Protein AF-A0A1G3U9M3-F1 (afdb_monomer_lite)

Foldseek 3Di:
DDDPPPPPPPPPPPPPPQDALVVVCVVLVHFLQPAALVVLVVQLVDLVSCVVSVNNPHDPSNSVNVNVVSNCRYNPHPDDRD

Radius of gyration: 19.64 Å; chains: 1; bounding box: 26×66×40 Å

pLDDT: mean 84.65, std 17.04, range [42.75, 97.5]

Secondary structure (DSSP, 8-state):
-----------------PPPHHHHHHHTT--GGGS-HHHHHHHHHSHHHHHHTT-TT--HHHHHHHHHHHHHTSTT-SS---

Sequence (82 aa):
MKHSIVTLSLLLATSLLAESGDSIAKRLSIKAGDKLAKQWEKTLADDEKRKAIGAGSLSAADLDGLKKYLMTHAADSDAPLF

Structure (mmCIF, N/CA/C/O backbone):
data_AF-A0A1G3U9M3-F1
#
_entry.id   AF-A0A1G3U9M3-F1
#
loop_
_atom_site.group_PDB
_atom_site.id
_atom_site.type_symbol
_atom_site.label_atom_id
_atom_site.label_alt_id
_atom_site.label_comp_id
_atom_site.label_asym_id
_atom_site.label_entity_id
_atom_site.label_seq_id
_atom_site.pdbx_PDB_ins_code
_atom_site.Cartn_x
_atom_site.Cartn_y
_atom_site.Cartn_z
_atom_site.occupancy
_atom_site.B_iso_or_equiv
_atom_site.auth_seq_id
_atom_site.auth_comp_id
_atom_site.auth_asym_id
_atom_site.auth_atom_id
_atom_site.pdbx_PDB_model_num
ATOM 1 N N . MET A 1 1 ? -6.848 59.550 25.435 1.00 42.75 1 MET A N 1
ATOM 2 C CA . MET A 1 1 ? -7.883 58.802 24.691 1.00 42.75 1 MET A CA 1
ATOM 3 C C . MET A 1 1 ? -7.197 57.757 23.826 1.00 42.75 1 MET A C 1
ATOM 5 O O . MET A 1 1 ? -6.302 58.117 23.081 1.00 42.75 1 MET A O 1
ATOM 9 N N . LYS A 1 2 ? -7.645 56.504 23.979 1.00 47.03 2 LYS A N 1
ATOM 10 C CA . LYS A 1 2 ? -7.529 55.345 23.076 1.00 47.03 2 LYS A CA 1
ATOM 11 C C . LYS A 1 2 ? -6.127 54.904 22.622 1.00 47.03 2 LYS A C 1
ATOM 13 O O . LYS A 1 2 ? -5.594 55.355 21.618 1.00 47.03 2 LYS A O 1
ATOM 18 N N . HIS A 1 3 ? -5.605 53.911 23.344 1.00 48.28 3 HIS A N 1
ATOM 19 C CA . HIS A 1 3 ? -4.602 52.977 22.844 1.00 48.28 3 HIS A CA 1
ATOM 20 C C . HIS A 1 3 ? -5.191 52.190 21.666 1.00 48.28 3 HIS A C 1
ATOM 22 O O . HIS A 1 3 ? -6.153 51.441 21.837 1.00 48.28 3 HIS A O 1
ATOM 28 N N . SER A 1 4 ? -4.633 52.376 20.472 1.00 53.75 4 SER A N 1
ATOM 29 C CA . SER A 1 4 ? -4.947 51.555 19.303 1.00 53.75 4 SER A CA 1
ATOM 30 C C . SER A 1 4 ? -4.180 50.242 19.410 1.00 53.75 4 SER A C 1
ATOM 32 O O . SER A 1 4 ? -3.030 50.143 18.991 1.00 53.75 4 SER A O 1
ATOM 34 N N . ILE A 1 5 ? -4.810 49.241 20.021 1.00 57.47 5 ILE A N 1
ATOM 35 C CA . ILE A 1 5 ? -4.333 47.859 19.987 1.00 57.47 5 ILE A CA 1
ATOM 36 C C . ILE A 1 5 ? -4.640 47.336 18.582 1.00 57.47 5 ILE A C 1
ATOM 38 O O . ILE A 1 5 ? -5.779 47.000 18.265 1.00 57.47 5 ILE A O 1
ATOM 42 N N . VAL A 1 6 ? -3.630 47.334 17.714 1.00 57.03 6 VAL A N 1
ATOM 43 C CA . VAL A 1 6 ? -3.686 46.630 16.431 1.00 57.03 6 VAL A CA 1
ATOM 44 C C . VAL A 1 6 ? -3.443 45.155 16.733 1.00 57.03 6 VAL A C 1
ATOM 46 O O . VAL A 1 6 ? -2.307 44.723 16.915 1.00 57.03 6 VAL A O 1
ATOM 49 N N . THR A 1 7 ? -4.519 44.383 16.849 1.00 58.72 7 THR A N 1
ATOM 50 C CA . THR A 1 7 ? -4.449 42.930 17.016 1.00 58.72 7 THR A CA 1
ATOM 51 C C . THR A 1 7 ? -4.098 42.308 15.666 1.00 58.72 7 THR A C 1
ATOM 53 O O . THR A 1 7 ? -4.961 42.100 14.816 1.00 58.72 7 THR A O 1
ATOM 56 N N . LEU A 1 8 ? -2.810 42.054 15.436 1.00 53.56 8 LEU A N 1
ATOM 57 C CA . LEU A 1 8 ? -2.331 41.312 14.274 1.00 53.56 8 LEU A CA 1
ATOM 58 C C . LEU A 1 8 ? -2.606 39.818 14.505 1.00 53.56 8 LEU A C 1
ATOM 60 O O . LEU A 1 8 ? -1.826 39.121 15.151 1.00 53.56 8 LEU A O 1
ATOM 64 N N . SER A 1 9 ? -3.748 39.327 14.024 1.00 59.94 9 SER A N 1
ATOM 65 C CA . SER A 1 9 ? -4.076 37.899 14.036 1.00 59.94 9 SER A CA 1
ATOM 66 C C . SER A 1 9 ? -3.200 37.161 13.021 1.00 59.94 9 SER A C 1
ATOM 68 O O . SER A 1 9 ? -3.509 37.101 11.833 1.00 59.94 9 SER A O 1
ATOM 70 N N . LEU A 1 10 ? -2.083 36.611 13.497 1.00 54.16 10 LEU A N 1
ATOM 71 C CA . LEU A 1 10 ? -1.218 35.714 12.739 1.00 54.16 10 LEU A CA 1
ATOM 72 C C . LEU A 1 10 ? -1.950 34.375 12.540 1.00 54.16 10 LEU A C 1
ATOM 74 O O . LEU A 1 10 ? -1.962 33.523 13.427 1.00 54.16 10 LEU A O 1
ATOM 78 N N . LEU A 1 11 ? -2.592 34.198 11.383 1.00 60.09 11 LEU A N 1
ATOM 79 C CA . LEU A 1 11 ? -3.076 32.895 10.922 1.00 60.09 11 LEU A CA 1
ATOM 80 C C . LEU A 1 11 ? -1.856 32.037 10.580 1.00 60.09 11 LEU A C 1
ATOM 82 O O . LEU A 1 11 ? -1.346 32.060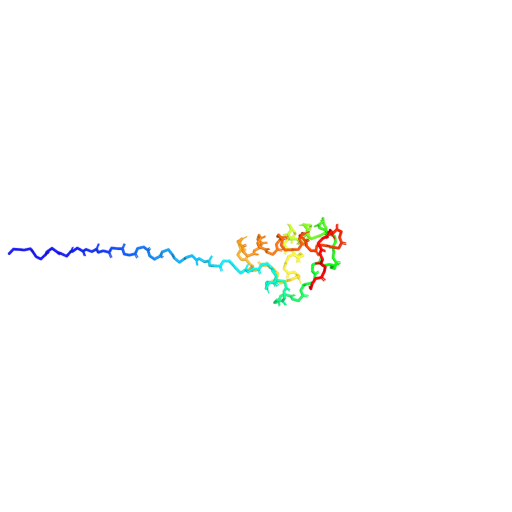 9.461 1.00 60.09 11 LEU A O 1
ATOM 86 N N . LEU A 1 12 ? -1.360 31.308 11.578 1.00 56.25 12 LEU A N 1
ATOM 87 C CA . LEU A 1 12 ? -0.351 30.278 11.391 1.00 56.25 12 LEU A CA 1
ATOM 88 C C . LEU A 1 12 ? -1.023 29.118 10.643 1.00 56.25 12 LEU A C 1
ATOM 90 O O . LEU A 1 12 ? -1.612 28.225 11.247 1.00 56.25 12 LEU A O 1
ATOM 94 N N . ALA A 1 13 ? -0.993 29.165 9.311 1.00 59.19 13 ALA A N 1
ATOM 95 C CA . ALA A 1 13 ? -1.296 28.008 8.489 1.00 59.19 13 ALA A CA 1
ATOM 96 C C . ALA A 1 13 ? -0.200 26.976 8.767 1.00 59.19 13 ALA A C 1
ATOM 98 O O . ALA A 1 13 ? 0.872 27.011 8.167 1.00 59.19 13 ALA A O 1
ATOM 99 N N . THR A 1 14 ? -0.425 26.090 9.737 1.00 54.78 14 THR A N 1
ATOM 100 C CA . THR A 1 14 ? 0.393 24.892 9.879 1.00 54.78 14 THR A CA 1
ATOM 101 C C . THR A 1 14 ? 0.122 24.054 8.646 1.00 54.78 14 THR A C 1
ATOM 103 O O . THR A 1 14 ? -0.857 23.311 8.594 1.00 54.78 14 THR A O 1
ATOM 106 N N . SER A 1 15 ? 0.958 24.226 7.626 1.00 52.59 15 SER A N 1
ATOM 107 C CA . SER A 1 15 ? 1.116 23.263 6.551 1.00 52.59 15 SER A CA 1
ATOM 108 C C . SER A 1 15 ? 1.423 21.933 7.227 1.00 52.59 15 SER A C 1
ATOM 110 O O . SER A 1 15 ? 2.555 21.704 7.650 1.00 52.59 15 SER A O 1
ATOM 112 N N . LEU A 1 16 ? 0.403 21.095 7.425 1.00 57.00 16 LEU A N 1
ATOM 113 C CA . LEU A 1 16 ? 0.605 19.699 7.769 1.00 57.00 16 LEU A CA 1
ATOM 114 C C . LEU A 1 16 ? 1.404 19.121 6.604 1.00 57.00 16 LEU A C 1
ATOM 116 O O . LEU A 1 16 ? 0.858 18.869 5.531 1.00 57.00 16 LEU A O 1
ATOM 120 N N . LEU A 1 17 ? 2.720 19.036 6.781 1.00 65.62 17 LEU A N 1
ATOM 121 C CA . LEU A 1 17 ? 3.607 18.389 5.834 1.00 65.62 17 LEU A CA 1
ATOM 122 C C . LEU A 1 17 ? 3.200 16.919 5.834 1.00 65.62 17 LEU A C 1
ATOM 124 O O . LEU A 1 17 ? 3.505 16.198 6.781 1.00 65.62 17 LEU A O 1
ATOM 128 N N . ALA A 1 18 ? 2.442 16.519 4.812 1.00 71.69 18 ALA A N 1
ATOM 129 C CA . ALA A 1 18 ? 2.131 15.121 4.578 1.00 71.69 18 ALA A CA 1
ATOM 130 C C . ALA A 1 18 ? 3.449 14.358 4.465 1.00 71.69 18 ALA A C 1
ATOM 132 O O . ALA A 1 18 ? 4.387 14.805 3.792 1.00 71.69 18 ALA A O 1
ATOM 133 N N . GLU A 1 19 ? 3.532 13.231 5.152 1.00 83.81 19 GLU A N 1
ATOM 134 C CA . GLU A 1 19 ? 4.723 12.409 5.089 1.00 83.81 19 GLU A CA 1
ATOM 135 C C . GLU A 1 19 ? 4.849 11.794 3.686 1.00 83.81 19 GLU A C 1
ATOM 137 O O . GLU A 1 19 ? 3.851 11.490 3.026 1.00 83.81 19 GLU A O 1
ATOM 142 N N . SER A 1 20 ? 6.075 11.613 3.185 1.00 90.44 20 SER A N 1
ATOM 143 C CA . SER A 1 20 ? 6.254 10.989 1.874 1.00 90.44 20 SER A CA 1
ATOM 144 C C . SER A 1 20 ? 5.781 9.531 1.889 1.00 90.44 20 SER A C 1
ATOM 146 O O . SER A 1 20 ? 6.006 8.799 2.853 1.00 90.44 20 SER A O 1
ATOM 148 N N . GLY A 1 21 ? 5.167 9.082 0.789 1.00 92.62 21 GLY A N 1
ATOM 149 C CA . GLY A 1 21 ? 4.657 7.712 0.670 1.00 92.62 21 GLY A CA 1
ATOM 150 C C . GLY A 1 21 ? 5.717 6.628 0.893 1.00 92.62 21 GLY A C 1
ATOM 151 O O . GLY A 1 21 ? 5.410 5.602 1.493 1.00 92.62 21 GLY A O 1
ATOM 152 N N . ASP A 1 22 ? 6.967 6.886 0.492 1.00 94.62 22 ASP A N 1
ATOM 153 C CA . ASP A 1 22 ? 8.122 6.014 0.757 1.00 94.62 22 ASP A CA 1
ATOM 154 C C . ASP A 1 22 ? 8.401 5.862 2.260 1.00 94.62 22 ASP A C 1
ATOM 156 O O . ASP A 1 22 ? 8.571 4.750 2.759 1.00 94.62 22 ASP A O 1
ATOM 160 N N . SER A 1 23 ? 8.395 6.973 3.003 1.00 94.88 23 SER A N 1
ATOM 161 C CA . SER A 1 23 ? 8.648 6.959 4.450 1.00 94.88 23 SER A CA 1
ATOM 162 C C . SER A 1 23 ? 7.535 6.224 5.195 1.00 94.88 23 SER A C 1
ATOM 164 O O . SER A 1 23 ? 7.808 5.409 6.081 1.00 94.88 23 SER A O 1
ATOM 166 N N . ILE A 1 24 ? 6.285 6.423 4.764 1.00 96.12 24 ILE A N 1
ATOM 167 C CA . ILE A 1 24 ? 5.129 5.701 5.296 1.00 96.12 24 ILE A CA 1
ATOM 168 C C . ILE A 1 24 ? 5.265 4.201 5.010 1.00 96.12 24 ILE A C 1
ATOM 170 O O . ILE A 1 24 ? 5.110 3.394 5.925 1.00 96.12 24 ILE A O 1
ATOM 174 N N . ALA A 1 25 ? 5.592 3.808 3.774 1.00 95.44 25 ALA A N 1
ATOM 175 C CA . ALA A 1 25 ? 5.774 2.404 3.408 1.00 95.44 25 ALA A CA 1
ATOM 176 C C . ALA A 1 25 ? 6.889 1.743 4.235 1.00 95.44 25 ALA A C 1
ATOM 178 O O . ALA A 1 25 ? 6.683 0.659 4.782 1.00 95.44 25 ALA A O 1
ATOM 179 N N . LYS A 1 26 ? 8.022 2.432 4.426 1.00 94.94 26 LYS A N 1
ATOM 180 C CA . LYS A 1 26 ? 9.127 1.977 5.284 1.00 94.94 26 LYS A CA 1
ATOM 181 C C . LYS A 1 26 ? 8.704 1.815 6.741 1.00 94.94 26 LYS A C 1
ATOM 183 O O . LYS A 1 26 ? 8.967 0.766 7.324 1.00 94.94 26 LYS A O 1
ATOM 188 N N . ARG A 1 27 ? 8.003 2.797 7.326 1.00 95.69 27 ARG A N 1
ATOM 189 C CA . ARG A 1 27 ? 7.480 2.692 8.703 1.00 95.69 27 ARG A CA 1
ATOM 190 C C . ARG A 1 27 ? 6.546 1.494 8.856 1.00 95.69 27 ARG A C 1
ATOM 192 O O . ARG A 1 27 ? 6.622 0.785 9.854 1.00 95.69 27 ARG A O 1
ATOM 199 N N . LEU A 1 28 ? 5.668 1.281 7.880 1.00 95.44 28 LEU A N 1
ATOM 200 C CA . LEU A 1 28 ? 4.702 0.183 7.887 1.00 95.44 28 LEU A CA 1
ATOM 201 C C . LEU A 1 28 ? 5.313 -1.161 7.456 1.00 95.44 28 LEU A C 1
ATOM 203 O O . LEU A 1 28 ? 4.608 -2.165 7.442 1.00 95.44 28 LEU A O 1
ATOM 207 N N . SER A 1 29 ? 6.611 -1.202 7.128 1.00 95.81 29 SER A N 1
ATOM 208 C CA . SER A 1 29 ? 7.303 -2.390 6.606 1.00 95.81 29 SER A CA 1
ATOM 209 C C . SER A 1 29 ? 6.628 -2.990 5.364 1.00 95.81 29 SER A C 1
ATOM 211 O O . SER A 1 29 ? 6.609 -4.204 5.172 1.00 95.81 29 SER A O 1
ATOM 213 N N . ILE A 1 30 ? 6.073 -2.127 4.512 1.00 95.00 30 ILE A N 1
ATOM 214 C CA . ILE A 1 30 ? 5.434 -2.483 3.247 1.00 95.00 30 ILE A CA 1
ATOM 215 C C . ILE A 1 30 ? 6.448 -2.318 2.117 1.00 95.00 30 ILE A C 1
ATOM 217 O O . ILE A 1 30 ? 7.061 -1.259 1.984 1.00 95.00 30 ILE A O 1
ATOM 221 N N . LYS A 1 31 ? 6.566 -3.320 1.242 1.00 94.50 31 LYS A N 1
ATOM 222 C CA . LYS A 1 31 ? 7.305 -3.182 -0.017 1.00 94.50 31 LYS A CA 1
ATOM 223 C C . LYS A 1 31 ? 6.321 -2.993 -1.161 1.00 94.50 31 LYS A C 1
ATOM 225 O O . LYS A 1 31 ? 5.453 -3.834 -1.381 1.00 94.50 31 LYS A O 1
ATOM 230 N N . ALA A 1 32 ? 6.465 -1.907 -1.914 1.00 93.88 32 ALA A N 1
ATOM 231 C CA . ALA A 1 32 ? 5.574 -1.612 -3.036 1.00 93.88 32 ALA A CA 1
ATOM 232 C C . ALA A 1 32 ? 5.569 -2.738 -4.093 1.00 93.88 32 ALA A C 1
ATOM 234 O O . ALA A 1 32 ? 4.506 -3.112 -4.584 1.00 93.88 32 ALA A O 1
ATOM 235 N N . GLY A 1 33 ? 6.723 -3.369 -4.330 1.00 94.12 33 GLY A N 1
ATOM 236 C CA . GLY A 1 33 ? 6.873 -4.495 -5.256 1.00 94.12 33 GLY A CA 1
ATOM 237 C C . GLY A 1 33 ? 6.253 -5.827 -4.805 1.00 94.12 33 GLY A C 1
ATOM 238 O O . GLY A 1 33 ? 6.307 -6.790 -5.560 1.00 94.12 33 GLY A O 1
ATOM 239 N N . ASP A 1 34 ? 5.648 -5.921 -3.613 1.00 94.19 34 ASP A N 1
ATOM 240 C CA . ASP A 1 34 ? 5.013 -7.171 -3.150 1.00 94.19 34 ASP A CA 1
ATOM 241 C C . ASP A 1 34 ? 3.678 -7.462 -3.856 1.00 94.19 34 ASP A C 1
ATOM 243 O O . ASP A 1 34 ? 3.153 -8.578 -3.781 1.00 94.19 34 ASP A O 1
ATOM 247 N N . LYS A 1 35 ? 3.069 -6.448 -4.484 1.00 95.19 35 LYS A N 1
ATOM 248 C CA . LYS A 1 35 ? 1.757 -6.557 -5.130 1.00 95.19 35 LYS A CA 1
ATOM 249 C C . LYS A 1 35 ? 1.695 -5.728 -6.408 1.00 95.19 35 LYS A C 1
ATOM 251 O O . LYS A 1 35 ? 2.402 -4.737 -6.565 1.00 95.19 35 LYS A O 1
ATOM 256 N N . LEU A 1 36 ? 0.778 -6.115 -7.289 1.00 95.88 36 LEU A N 1
ATOM 257 C CA . LEU A 1 36 ? 0.397 -5.333 -8.467 1.00 95.88 36 LEU A CA 1
ATOM 258 C C . LEU A 1 36 ? -0.351 -4.061 -8.050 1.00 95.88 36 LEU A C 1
ATOM 260 O O . LEU A 1 36 ? -1.053 -4.062 -7.030 1.00 95.88 36 LEU A O 1
ATOM 264 N N . ALA A 1 37 ? -0.318 -3.012 -8.871 1.00 95.69 37 ALA A N 1
ATOM 265 C CA . ALA A 1 37 ? -0.975 -1.739 -8.564 1.00 95.69 37 ALA A CA 1
ATOM 266 C C . ALA A 1 37 ? -2.469 -1.929 -8.236 1.00 95.69 37 ALA A C 1
ATOM 268 O O . ALA A 1 37 ? -2.969 -1.448 -7.217 1.00 95.69 37 ALA A O 1
ATOM 269 N N . LYS A 1 38 ? -3.175 -2.753 -9.021 1.00 95.50 38 LYS A N 1
ATOM 270 C CA . LYS A 1 38 ? -4.597 -3.083 -8.800 1.00 95.50 38 LYS A CA 1
ATOM 271 C C . LYS A 1 38 ? -4.855 -3.833 -7.487 1.00 95.50 38 LYS A C 1
ATOM 273 O O . LYS A 1 38 ? -5.941 -3.748 -6.910 1.00 95.50 38 LYS A O 1
ATOM 278 N N . GLN A 1 39 ? -3.889 -4.616 -7.010 1.00 97.50 39 GLN A N 1
ATOM 279 C CA . GLN A 1 39 ? -3.987 -5.296 -5.717 1.00 97.50 39 GLN A CA 1
ATOM 280 C C . GLN A 1 39 ? -3.760 -4.312 -4.562 1.00 97.50 39 GLN A C 1
ATOM 282 O O . GLN A 1 39 ? -4.443 -4.420 -3.539 1.00 97.50 39 GLN A O 1
ATOM 287 N N . TRP A 1 40 ? -2.868 -3.331 -4.729 1.00 97.06 40 TRP A N 1
ATOM 288 C CA . TRP A 1 40 ? -2.715 -2.227 -3.780 1.00 97.06 40 TRP A CA 1
ATOM 289 C C . TRP A 1 40 ? -3.972 -1.372 -3.683 1.00 97.06 40 TRP A C 1
ATOM 291 O O . TRP A 1 40 ? -4.444 -1.131 -2.575 1.00 97.06 40 TRP A O 1
ATOM 301 N N . GLU A 1 41 ? -4.585 -1.008 -4.811 1.00 96.44 41 GLU A N 1
ATOM 302 C CA . GLU A 1 41 ? -5.861 -0.283 -4.816 1.00 96.44 41 GLU A CA 1
ATOM 303 C C . GLU A 1 41 ? -6.935 -1.012 -4.008 1.00 96.44 41 GLU A C 1
ATOM 305 O O . GLU A 1 41 ? -7.568 -0.415 -3.140 1.00 96.44 41 GLU A O 1
ATOM 310 N N . LYS A 1 42 ? -7.091 -2.324 -4.227 1.00 97.06 42 LYS A N 1
ATOM 311 C CA . LYS A 1 42 ? -8.025 -3.152 -3.451 1.00 97.06 42 LYS A CA 1
ATOM 312 C C . LYS A 1 42 ? -7.679 -3.205 -1.964 1.00 97.06 42 LYS A C 1
ATOM 314 O O . LYS A 1 42 ? -8.583 -3.260 -1.142 1.00 97.06 42 LYS A O 1
ATOM 319 N N . THR A 1 43 ? -6.392 -3.230 -1.621 1.00 97.38 43 THR A N 1
ATOM 320 C CA . THR A 1 43 ? -5.929 -3.266 -0.225 1.00 97.38 43 THR A CA 1
ATOM 321 C C . THR A 1 43 ? -6.238 -1.952 0.489 1.00 97.38 43 THR A C 1
ATOM 323 O O . THR A 1 43 ? -6.666 -1.976 1.635 1.00 97.38 43 THR A O 1
ATOM 326 N N . LEU A 1 44 ? -6.061 -0.812 -0.183 1.00 96.62 44 LEU A N 1
ATOM 327 C CA . LEU A 1 44 ? -6.300 0.512 0.399 1.00 96.62 44 LEU A CA 1
ATOM 328 C C . LEU A 1 44 ? -7.789 0.897 0.423 1.00 96.62 44 LEU A C 1
ATOM 330 O O . LEU A 1 44 ? -8.214 1.620 1.325 1.00 96.62 44 LEU A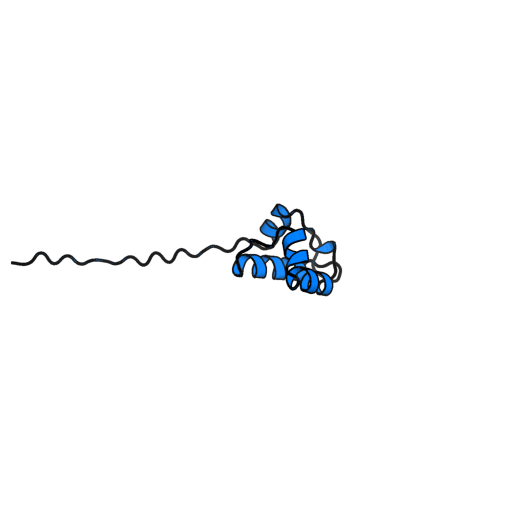 O 1
ATOM 334 N N . ALA A 1 45 ? -8.579 0.411 -0.538 1.00 95.75 45 ALA A N 1
ATOM 335 C CA . ALA A 1 45 ? -10.025 0.639 -0.606 1.00 95.75 45 ALA A CA 1
ATOM 336 C C . ALA A 1 45 ? -10.825 -0.176 0.426 1.00 95.75 45 ALA A C 1
ATOM 338 O O . ALA A 1 45 ? -11.964 0.166 0.728 1.00 95.75 45 ALA A O 1
ATOM 339 N N . ASP A 1 46 ? -10.243 -1.252 0.951 1.00 97.00 46 ASP A N 1
ATOM 340 C CA . ASP A 1 46 ? -10.856 -2.130 1.943 1.00 97.00 46 ASP A CA 1
ATOM 341 C C . ASP A 1 46 ? -10.356 -1.766 3.347 1.00 97.00 46 ASP A C 1
ATOM 343 O O . ASP A 1 46 ? -9.155 -1.780 3.616 1.00 97.00 46 ASP A O 1
ATOM 347 N N . ASP A 1 47 ? -11.276 -1.424 4.246 1.00 95.44 47 ASP A N 1
ATOM 348 C CA . ASP A 1 47 ? -10.953 -0.953 5.593 1.00 95.44 47 ASP A CA 1
ATOM 349 C C . ASP A 1 47 ? -10.217 -1.989 6.449 1.00 95.44 47 ASP A C 1
ATOM 351 O O . ASP A 1 47 ? -9.301 -1.630 7.193 1.00 95.44 47 ASP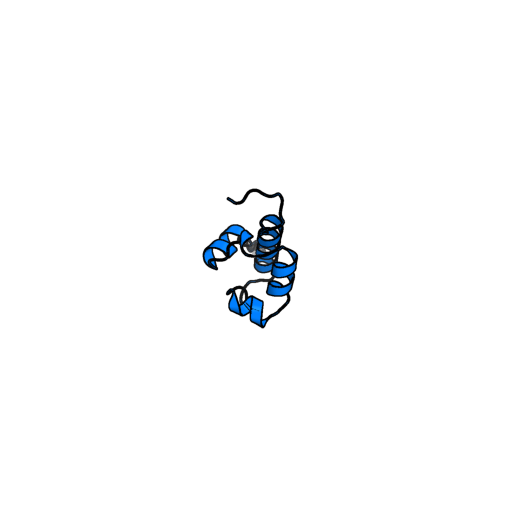 A O 1
ATOM 355 N N . GLU A 1 48 ? -10.590 -3.265 6.355 1.00 97.06 48 GLU A N 1
ATOM 356 C CA . GLU A 1 48 ? -9.946 -4.332 7.122 1.00 97.06 48 GLU A CA 1
ATOM 357 C C . GLU A 1 48 ? -8.536 -4.584 6.601 1.00 97.06 48 GLU A C 1
ATOM 359 O O . GLU A 1 48 ? -7.584 -4.643 7.380 1.00 97.06 48 GLU A O 1
ATOM 364 N N . LYS A 1 49 ? -8.373 -4.650 5.276 1.00 97.00 49 LYS A N 1
ATOM 365 C CA . LYS A 1 49 ? -7.058 -4.837 4.654 1.00 97.00 49 LYS A CA 1
ATOM 366 C C . LYS A 1 49 ? -6.140 -3.642 4.888 1.00 97.00 49 LYS A C 1
ATOM 368 O O . LYS A 1 49 ? -4.964 -3.834 5.192 1.00 97.00 49 LYS A O 1
ATOM 373 N N . ARG A 1 50 ? -6.668 -2.418 4.814 1.00 96.44 50 ARG A N 1
ATOM 374 C CA . ARG A 1 50 ? -5.919 -1.191 5.113 1.00 96.44 50 ARG A CA 1
ATOM 375 C C . ARG A 1 50 ? -5.450 -1.170 6.569 1.00 96.44 50 ARG A C 1
ATOM 377 O O . ARG A 1 50 ? -4.305 -0.809 6.835 1.00 96.44 50 ARG A O 1
ATOM 384 N N . LYS A 1 51 ? -6.291 -1.599 7.517 1.00 96.12 51 LYS A N 1
ATOM 385 C CA . LYS A 1 51 ? -5.900 -1.770 8.928 1.00 96.12 51 LYS A CA 1
ATOM 386 C C . LYS A 1 51 ? -4.860 -2.876 9.108 1.00 96.12 51 LYS A C 1
ATOM 388 O O . LYS A 1 51 ? -3.918 -2.677 9.868 1.00 96.12 51 LYS A O 1
ATOM 393 N N . ALA A 1 52 ? -4.987 -3.990 8.388 1.00 96.88 52 ALA A N 1
ATOM 394 C CA . ALA A 1 52 ? -4.059 -5.119 8.472 1.00 96.88 52 ALA A CA 1
ATOM 395 C C . ALA A 1 52 ? -2.622 -4.756 8.057 1.00 96.88 52 ALA A C 1
ATOM 397 O O . ALA A 1 52 ? -1.676 -5.313 8.602 1.00 96.88 52 ALA A O 1
ATOM 398 N N . ILE A 1 53 ? -2.452 -3.796 7.142 1.00 95.25 53 ILE A N 1
ATOM 399 C CA . ILE A 1 53 ? -1.134 -3.258 6.756 1.00 95.25 53 ILE A CA 1
ATOM 400 C C . ILE A 1 53 ? -0.695 -2.048 7.605 1.00 95.25 53 ILE A C 1
ATOM 402 O O . ILE A 1 53 ? 0.260 -1.364 7.258 1.00 95.25 53 ILE A O 1
ATOM 406 N N . GLY A 1 54 ? -1.416 -1.724 8.684 1.00 95.38 54 GLY A N 1
ATOM 407 C CA . GLY A 1 54 ? -1.097 -0.603 9.575 1.00 95.38 54 GLY A CA 1
ATOM 408 C C . GLY A 1 54 ? -1.457 0.790 9.039 1.00 95.38 54 GLY A C 1
ATOM 409 O O . GLY A 1 54 ? -1.176 1.786 9.699 1.00 95.38 54 GLY A O 1
ATOM 410 N N . ALA A 1 55 ? -2.130 0.889 7.889 1.00 95.44 55 ALA A N 1
ATOM 411 C CA . ALA A 1 55 ? -2.527 2.156 7.264 1.00 95.44 55 ALA A CA 1
ATOM 412 C C . ALA A 1 55 ? -3.905 2.679 7.735 1.00 95.44 55 ALA A C 1
ATOM 414 O O . ALA A 1 55 ? -4.420 3.663 7.206 1.00 95.44 55 ALA A O 1
ATOM 415 N N . GLY A 1 56 ? -4.536 2.019 8.712 1.00 93.88 56 GLY A N 1
ATOM 416 C CA . GLY A 1 56 ? -5.898 2.332 9.165 1.00 93.88 56 GLY A CA 1
ATOM 417 C C . GLY A 1 56 ? -6.062 3.677 9.885 1.00 93.88 56 GLY A C 1
ATOM 418 O O . GLY A 1 56 ? -7.179 4.184 9.940 1.00 93.88 56 GLY A O 1
ATOM 419 N N . SER A 1 57 ? -4.978 4.243 10.422 1.00 92.12 57 SER A N 1
ATOM 420 C CA . SER A 1 57 ? -4.956 5.518 11.157 1.00 92.12 57 SER A CA 1
ATOM 421 C C . SER A 1 57 ? -4.319 6.673 10.379 1.00 92.12 57 SER A C 1
ATOM 423 O O . SER A 1 57 ? -4.169 7.763 10.931 1.00 92.12 57 SER A O 1
ATOM 425 N N . LEU A 1 58 ? -3.921 6.451 9.121 1.00 93.75 58 LEU A N 1
ATOM 426 C CA . LEU A 1 58 ? -3.327 7.501 8.297 1.00 93.75 58 LEU A CA 1
ATOM 427 C C . LEU A 1 58 ? -4.342 8.609 8.016 1.00 93.75 58 LEU A C 1
ATOM 429 O O . LEU A 1 58 ? -5.528 8.350 7.796 1.00 93.75 58 LEU A O 1
ATOM 433 N N . SER A 1 59 ? -3.854 9.849 7.973 1.00 93.94 59 SER A N 1
ATOM 434 C CA . SER A 1 59 ? -4.642 10.959 7.451 1.00 93.94 59 SER A CA 1
ATOM 435 C C . SER A 1 59 ? -4.958 10.728 5.968 1.00 93.94 59 SER A C 1
ATOM 437 O O . SER A 1 59 ? -4.271 9.968 5.283 1.00 93.94 59 SER A O 1
ATOM 439 N N . ALA A 1 60 ? -5.974 11.409 5.433 1.00 92.00 60 ALA A N 1
ATOM 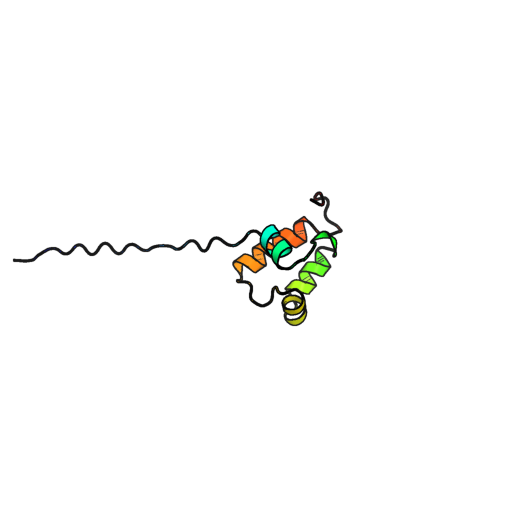440 C CA . ALA A 1 60 ? -6.293 11.307 4.008 1.00 92.00 60 ALA A CA 1
ATOM 441 C C . ALA A 1 60 ? -5.107 11.715 3.109 1.00 92.00 60 ALA A C 1
ATOM 443 O O . ALA A 1 60 ? -4.911 11.122 2.052 1.00 92.00 60 ALA A O 1
ATOM 444 N N . ALA A 1 61 ? -4.302 12.690 3.547 1.00 92.19 61 ALA A N 1
ATOM 445 C CA . ALA A 1 61 ? -3.127 13.153 2.814 1.00 92.19 61 ALA A CA 1
ATOM 446 C C . ALA A 1 61 ? -1.995 12.114 2.824 1.00 92.19 61 ALA A C 1
ATOM 448 O O . ALA A 1 61 ? -1.434 11.811 1.773 1.00 92.19 61 ALA A O 1
ATOM 449 N N . ASP A 1 62 ? -1.708 11.516 3.982 1.00 94.88 62 ASP A N 1
ATOM 450 C CA . ASP A 1 62 ? -0.694 10.460 4.099 1.00 94.88 62 ASP A CA 1
ATOM 451 C C . ASP A 1 62 ? -1.124 9.197 3.346 1.00 94.88 62 ASP A C 1
ATOM 453 O O . ASP A 1 62 ? -0.314 8.543 2.691 1.00 94.88 62 ASP A O 1
ATOM 457 N N . LEU A 1 63 ? -2.418 8.866 3.386 1.00 95.44 63 LEU A N 1
ATOM 458 C CA . LEU A 1 63 ? -2.972 7.743 2.639 1.00 95.44 63 LEU A CA 1
ATOM 459 C C . LEU A 1 63 ? -2.855 7.957 1.124 1.00 95.44 63 LEU A C 1
ATOM 461 O O . LEU A 1 63 ? -2.521 7.017 0.404 1.00 95.44 63 LEU A O 1
ATOM 465 N N . ASP A 1 64 ? -3.093 9.176 0.635 1.00 95.06 64 ASP A N 1
ATOM 466 C CA . ASP A 1 64 ? -2.889 9.530 -0.774 1.00 95.06 64 ASP A CA 1
ATOM 467 C C . ASP A 1 64 ? -1.403 9.473 -1.167 1.00 95.06 64 ASP A C 1
ATOM 469 O O . ASP A 1 64 ? -1.055 8.912 -2.210 1.00 95.06 64 ASP A O 1
ATOM 473 N N . GLY A 1 65 ? -0.511 9.968 -0.303 1.00 95.00 65 GLY A N 1
ATOM 474 C CA . GLY A 1 65 ? 0.938 9.864 -0.482 1.00 95.00 65 GLY A CA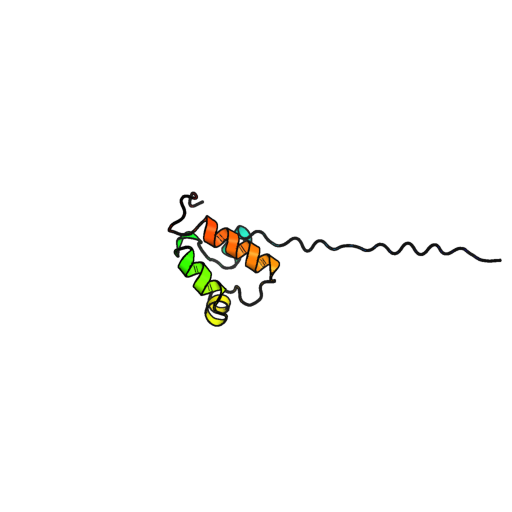 1
ATOM 475 C C . GLY A 1 65 ? 1.410 8.412 -0.572 1.00 95.00 65 GLY A C 1
ATOM 476 O O . GLY A 1 65 ? 2.116 8.042 -1.515 1.00 95.00 65 GLY A O 1
ATOM 477 N N . LEU A 1 66 ? 0.964 7.567 0.361 1.00 96.50 66 LEU A N 1
ATOM 478 C CA . LEU A 1 66 ? 1.233 6.131 0.360 1.00 96.50 66 LEU A CA 1
ATOM 479 C C . LEU A 1 66 ? 0.671 5.460 -0.899 1.00 96.50 66 LEU A C 1
ATOM 481 O O . LEU A 1 66 ? 1.381 4.694 -1.546 1.00 96.50 66 LEU A O 1
ATOM 485 N N . LYS A 1 67 ? -0.574 5.766 -1.287 1.00 96.12 67 LYS A N 1
ATOM 486 C CA . LYS A 1 67 ? -1.200 5.208 -2.494 1.00 96.12 67 LYS A CA 1
ATOM 487 C C . LYS A 1 67 ? -0.363 5.501 -3.736 1.00 96.12 67 LYS A C 1
ATOM 489 O O . LYS A 1 67 ? -0.065 4.578 -4.491 1.00 96.12 67 LYS A O 1
ATOM 494 N N . LYS A 1 68 ? 0.035 6.760 -3.936 1.00 95.00 68 LYS A N 1
ATOM 495 C CA . LYS A 1 68 ? 0.875 7.169 -5.072 1.00 95.00 68 LYS A CA 1
ATOM 496 C C . LYS A 1 68 ? 2.187 6.395 -5.100 1.00 95.00 68 LYS A C 1
ATOM 498 O O . LYS A 1 68 ? 2.551 5.872 -6.145 1.00 95.00 68 LYS A O 1
ATOM 503 N N . TYR A 1 69 ? 2.861 6.272 -3.959 1.00 95.12 69 TYR A N 1
ATOM 504 C CA . TYR A 1 69 ? 4.105 5.511 -3.867 1.00 95.12 69 TYR A CA 1
ATOM 505 C C . TYR A 1 69 ? 3.913 4.029 -4.226 1.00 95.12 69 TYR A C 1
ATOM 507 O O . TYR A 1 69 ? 4.633 3.504 -5.073 1.00 95.12 69 TYR A O 1
ATOM 515 N N . LEU A 1 70 ? 2.906 3.369 -3.646 1.00 95.69 70 LEU A N 1
ATOM 516 C CA . LEU A 1 70 ? 2.642 1.947 -3.887 1.00 95.69 70 LEU A CA 1
ATOM 517 C C . LEU A 1 70 ? 2.255 1.652 -5.339 1.00 95.69 70 LEU A C 1
ATOM 519 O O . LEU A 1 70 ? 2.636 0.611 -5.858 1.00 95.69 70 LEU A O 1
ATOM 523 N N . MET A 1 71 ? 1.517 2.550 -5.998 1.00 94.56 71 MET A N 1
ATOM 524 C CA . MET A 1 71 ? 1.167 2.396 -7.413 1.00 94.56 71 MET A CA 1
ATOM 525 C C . MET A 1 71 ? 2.371 2.640 -8.326 1.00 94.56 71 MET A C 1
ATOM 527 O O . MET A 1 71 ? 2.580 1.880 -9.265 1.00 94.56 71 MET A O 1
ATOM 531 N N . THR A 1 72 ? 3.181 3.661 -8.033 1.00 93.94 72 THR A N 1
ATOM 532 C CA . THR A 1 72 ? 4.383 3.977 -8.816 1.00 93.94 72 THR A CA 1
ATOM 533 C C . THR A 1 72 ? 5.435 2.883 -8.718 1.00 93.94 72 THR A C 1
ATOM 535 O O . THR A 1 72 ? 6.129 2.658 -9.694 1.00 93.94 72 THR A O 1
ATOM 538 N N . HIS A 1 73 ? 5.559 2.188 -7.588 1.00 94.62 73 HIS A N 1
ATOM 539 C CA . HIS A 1 73 ? 6.575 1.147 -7.379 1.00 94.62 73 HIS A CA 1
ATOM 540 C C . HIS A 1 73 ? 5.972 -0.262 -7.252 1.00 94.62 73 HIS A C 1
ATOM 542 O O . HIS A 1 73 ? 6.566 -1.144 -6.631 1.00 94.62 73 HIS A O 1
ATOM 548 N N . ALA A 1 74 ? 4.770 -0.464 -7.798 1.00 95.69 74 ALA A N 1
ATOM 549 C CA . ALA A 1 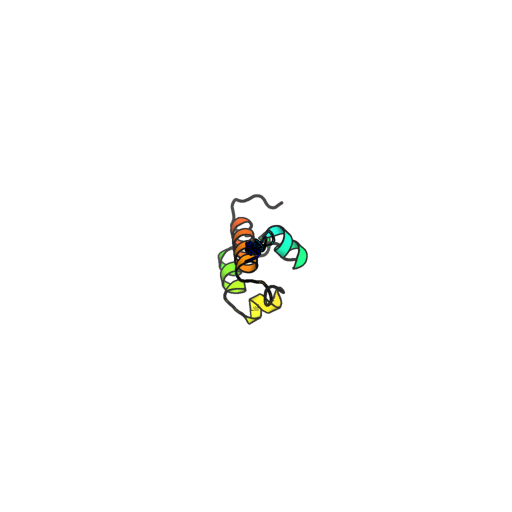74 ? 4.115 -1.766 -7.824 1.00 95.69 74 ALA A CA 1
ATOM 550 C C . ALA A 1 74 ? 4.924 -2.801 -8.623 1.00 95.69 74 ALA A C 1
ATOM 552 O O . ALA A 1 74 ? 5.768 -2.450 -9.443 1.00 95.69 74 ALA A O 1
ATOM 553 N N . ALA A 1 75 ? 4.626 -4.086 -8.428 1.00 93.31 75 ALA A N 1
ATOM 554 C CA . ALA A 1 75 ? 5.322 -5.184 -9.109 1.00 93.31 75 ALA A CA 1
ATOM 555 C C . ALA A 1 75 ? 5.205 -5.148 -10.648 1.00 93.31 75 ALA A C 1
ATOM 557 O O . ALA A 1 75 ? 6.061 -5.683 -11.344 1.00 93.31 75 ALA A O 1
ATOM 558 N N . ASP A 1 76 ? 4.129 -4.553 -11.165 1.00 94.25 76 ASP A N 1
ATOM 559 C CA . ASP A 1 76 ? 3.855 -4.332 -12.589 1.00 94.25 76 ASP A CA 1
ATOM 560 C C . ASP A 1 76 ? 4.212 -2.918 -13.064 1.00 94.25 76 ASP A C 1
ATOM 562 O O . ASP A 1 76 ? 3.808 -2.515 -14.153 1.00 94.25 76 ASP A O 1
ATOM 566 N N . SER A 1 77 ? 4.946 -2.156 -12.253 1.00 88.31 77 SER A N 1
ATOM 567 C CA . SER A 1 77 ? 5.462 -0.855 -12.652 1.00 88.31 77 SER A CA 1
ATOM 568 C C . SER A 1 77 ? 6.790 -0.984 -13.394 1.00 88.31 77 SER A C 1
ATOM 570 O O . SER A 1 77 ? 7.653 -1.775 -13.019 1.00 88.31 77 SER A O 1
ATOM 572 N N . ASP A 1 78 ? 6.987 -0.120 -14.389 1.00 82.44 78 ASP A N 1
ATOM 573 C CA . ASP A 1 78 ? 8.281 0.094 -15.046 1.00 82.44 78 ASP A CA 1
ATOM 574 C C . ASP A 1 78 ? 9.250 0.933 -14.184 1.00 82.44 78 ASP A C 1
ATOM 576 O O . ASP A 1 78 ? 10.387 1.198 -14.584 1.00 82.44 78 ASP A O 1
ATOM 580 N N . ALA A 1 79 ? 8.813 1.400 -13.008 1.00 74.88 79 ALA A N 1
ATOM 581 C CA . ALA A 1 79 ? 9.667 2.145 -12.096 1.00 74.88 79 ALA A CA 1
ATOM 582 C C . ALA A 1 79 ? 10.737 1.232 -11.477 1.00 74.88 79 ALA A C 1
ATOM 584 O O . ALA A 1 79 ? 10.446 0.091 -11.110 1.00 74.88 79 ALA A O 1
ATOM 585 N N . PRO A 1 80 ? 11.968 1.727 -11.272 1.00 63.44 80 PRO A N 1
ATOM 586 C CA . PRO A 1 80 ? 12.998 0.920 -10.641 1.00 63.44 80 PRO A CA 1
ATOM 587 C C . PRO A 1 80 ? 12.614 0.584 -9.193 1.00 63.44 80 PRO A C 1
ATOM 589 O O . PRO A 1 80 ? 12.076 1.420 -8.457 1.00 63.44 80 PRO A O 1
ATOM 592 N N . LEU A 1 81 ? 12.907 -0.652 -8.789 1.00 59.84 81 LEU A N 1
ATOM 593 C CA . LEU A 1 81 ? 12.832 -1.090 -7.398 1.00 59.84 81 LEU A CA 1
ATOM 594 C C . LEU A 1 81 ? 14.078 -0.541 -6.682 1.00 59.84 81 LEU A C 1
ATOM 596 O O . LEU A 1 81 ? 15.187 -0.986 -6.979 1.00 59.84 81 LEU A O 1
ATOM 600 N N . PHE A 1 82 ? 13.907 0.449 -5.803 1.00 55.53 82 PHE A N 1
ATOM 601 C CA . PHE A 1 82 ? 14.986 1.050 -5.005 1.00 55.53 82 PHE A CA 1
ATOM 602 C C . PHE A 1 82 ? 14.885 0.640 -3.536 1.00 55.53 82 PHE A C 1
ATOM 604 O O . PHE A 1 82 ? 13.748 0.619 -3.011 1.00 55.53 82 PHE A O 1
#